Protein AF-A0A920J7L4-F1 (afdb_monomer)

Mean predicted aligned error: 5.07 Å

Structure (mmCIF, 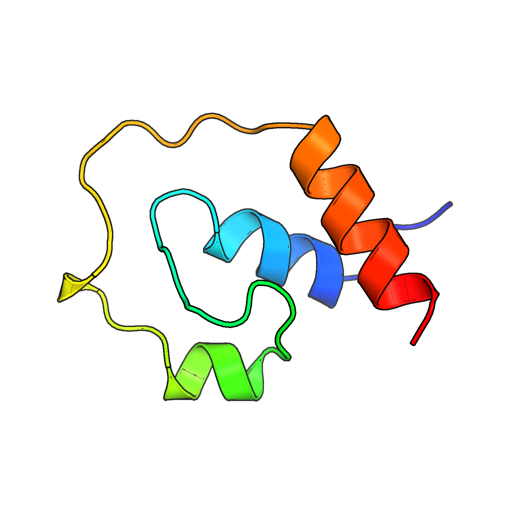N/CA/C/O backbone):
data_AF-A0A920J7L4-F1
#
_entry.id   AF-A0A920J7L4-F1
#
loop_
_atom_site.group_PDB
_atom_site.id
_atom_site.type_symbol
_atom_site.label_atom_id
_atom_site.label_alt_id
_atom_site.label_comp_id
_atom_site.label_asym_id
_atom_site.label_entity_id
_atom_site.label_seq_id
_atom_site.pdbx_PDB_ins_code
_atom_site.Cartn_x
_atom_site.Cartn_y
_atom_site.Cartn_z
_atom_site.occupancy
_atom_site.B_iso_or_equiv
_atom_site.auth_seq_id
_atom_site.auth_comp_id
_atom_site.auth_asym_id
_atom_site.auth_atom_id
_atom_site.pdbx_PDB_model_num
ATOM 1 N N . MET A 1 1 ? 11.271 -8.908 12.956 1.00 49.97 1 MET A N 1
ATOM 2 C CA . MET A 1 1 ? 10.577 -7.754 12.348 1.00 49.97 1 MET A CA 1
ATOM 3 C C . MET A 1 1 ? 9.687 -8.331 11.264 1.00 49.97 1 MET A C 1
ATOM 5 O O . MET A 1 1 ? 10.205 -8.736 10.234 1.00 49.97 1 MET A O 1
ATOM 9 N N . GLY A 1 2 ? 8.412 -8.564 11.570 1.00 58.22 2 GLY A N 1
ATOM 10 C CA . GLY A 1 2 ? 7.470 -9.170 10.628 1.00 58.22 2 GLY A CA 1
ATOM 11 C C . GLY A 1 2 ? 6.584 -8.085 10.041 1.00 58.22 2 GLY A C 1
ATOM 12 O O . GLY A 1 2 ? 6.002 -7.317 10.800 1.00 58.22 2 GLY A O 1
ATOM 13 N N . PHE A 1 3 ? 6.511 -8.004 8.716 1.00 68.12 3 PHE A N 1
ATOM 14 C CA . PHE A 1 3 ? 5.556 -7.128 8.044 1.00 68.12 3 PHE A CA 1
ATOM 15 C C . PHE A 1 3 ? 4.148 -7.687 8.240 1.00 68.12 3 PHE A C 1
ATOM 17 O O . PHE A 1 3 ? 3.926 -8.888 8.061 1.00 68.12 3 PHE A O 1
ATOM 24 N N . THR A 1 4 ? 3.201 -6.837 8.626 1.00 81.81 4 THR A N 1
ATOM 25 C CA . THR A 1 4 ? 1.798 -7.240 8.711 1.00 81.81 4 THR A CA 1
ATOM 26 C C . THR A 1 4 ? 1.210 -7.347 7.307 1.00 81.81 4 THR A C 1
ATOM 28 O O . THR A 1 4 ? 1.658 -6.692 6.362 1.00 81.81 4 THR A O 1
ATOM 31 N N . LYS A 1 5 ? 0.172 -8.178 7.165 1.00 84.69 5 LYS A N 1
ATOM 32 C CA . LYS A 1 5 ? -0.603 -8.295 5.919 1.00 84.69 5 LYS A CA 1
ATOM 33 C C . LYS A 1 5 ? -1.089 -6.925 5.416 1.00 84.69 5 LYS A C 1
ATOM 35 O O . LYS A 1 5 ? -1.070 -6.676 4.218 1.00 84.69 5 LYS A O 1
ATOM 40 N N . GLU A 1 6 ? -1.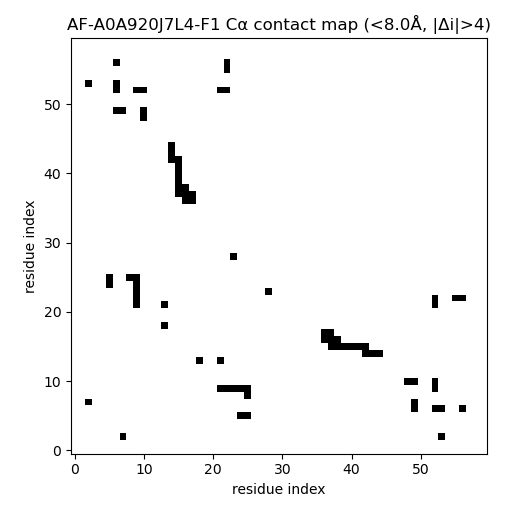463 -6.034 6.333 1.00 85.19 6 GLU A N 1
ATOM 41 C CA . GLU A 1 6 ? -1.977 -4.694 6.034 1.00 85.19 6 GLU A CA 1
ATOM 42 C C . GLU A 1 6 ? -0.901 -3.784 5.448 1.00 85.19 6 GLU A C 1
ATOM 44 O O . GLU A 1 6 ? -1.130 -3.170 4.410 1.00 85.19 6 GLU A O 1
ATOM 49 N N . THR A 1 7 ? 0.304 -3.785 6.025 1.00 86.38 7 THR A N 1
ATOM 50 C CA . THR A 1 7 ? 1.445 -3.028 5.493 1.00 86.38 7 THR A CA 1
ATOM 51 C C . THR A 1 7 ? 1.795 -3.465 4.072 1.00 86.38 7 THR A C 1
ATOM 53 O O . THR A 1 7 ? 2.051 -2.627 3.207 1.00 86.38 7 THR A O 1
ATOM 56 N N . ILE A 1 8 ? 1.783 -4.778 3.812 1.00 87.06 8 ILE A N 1
ATOM 57 C CA . ILE A 1 8 ? 2.071 -5.314 2.477 1.00 87.06 8 ILE A CA 1
ATOM 58 C C . ILE A 1 8 ? 1.015 -4.839 1.476 1.00 87.06 8 ILE A C 1
ATOM 60 O O . ILE A 1 8 ? 1.368 -4.354 0.405 1.00 87.06 8 ILE A O 1
ATOM 64 N N . ILE A 1 9 ? -0.267 -4.940 1.828 1.00 90.19 9 ILE A N 1
ATOM 65 C CA . ILE A 1 9 ? -1.368 -4.532 0.949 1.00 90.19 9 ILE A CA 1
ATOM 66 C C . ILE A 1 9 ? -1.332 -3.024 0.678 1.00 90.19 9 ILE A C 1
ATOM 68 O O . ILE A 1 9 ? -1.429 -2.627 -0.479 1.00 90.19 9 ILE A O 1
ATOM 72 N N . ASN A 1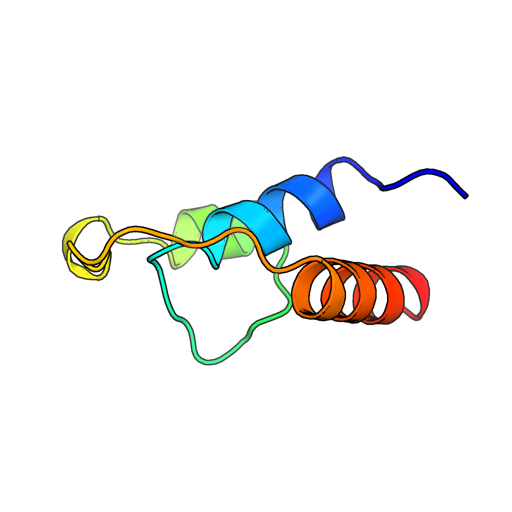 10 ? -1.143 -2.190 1.703 1.00 90.50 10 ASN A N 1
ATOM 73 C CA . ASN A 1 10 ? -1.083 -0.736 1.557 1.00 90.50 10 ASN A CA 1
ATOM 74 C C . ASN A 1 10 ? 0.072 -0.307 0.635 1.00 90.50 10 ASN A C 1
ATOM 76 O O . ASN A 1 10 ? -0.138 0.423 -0.335 1.00 90.50 10 ASN A O 1
ATOM 80 N N . ALA A 1 11 ? 1.271 -0.851 0.856 1.00 88.94 11 ALA A N 1
ATOM 81 C CA . ALA A 1 11 ? 2.426 -0.513 0.036 1.00 88.94 11 ALA A CA 1
ATOM 82 C C . ALA A 1 11 ? 2.295 -1.004 -1.415 1.00 88.94 11 ALA A C 1
ATOM 84 O O . ALA A 1 11 ? 2.708 -0.296 -2.332 1.00 88.94 11 ALA A O 1
ATOM 85 N N . LEU A 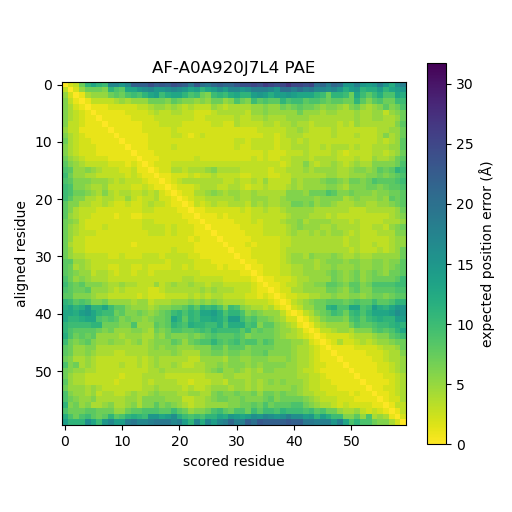1 12 ? 1.712 -2.189 -1.638 1.00 88.62 12 LEU A N 1
ATOM 86 C CA . LEU A 1 12 ? 1.437 -2.696 -2.986 1.00 88.62 12 LEU A CA 1
ATOM 87 C C . LEU A 1 12 ? 0.324 -1.908 -3.684 1.00 88.62 12 LEU A C 1
ATOM 89 O O . LEU A 1 12 ? 0.405 -1.705 -4.888 1.00 88.62 12 LEU A O 1
ATOM 93 N N . ALA A 1 13 ? -0.691 -1.437 -2.962 1.00 90.12 13 ALA A N 1
ATOM 94 C CA . ALA A 1 13 ? -1.741 -0.607 -3.543 1.00 90.12 13 ALA A CA 1
ATOM 95 C C . ALA A 1 13 ? -1.179 0.727 -4.058 1.00 90.12 13 ALA A C 1
ATOM 97 O O . ALA A 1 13 ? -1.566 1.173 -5.129 1.00 90.12 13 ALA A O 1
ATOM 98 N N . LEU A 1 14 ? -0.197 1.322 -3.374 1.00 88.88 14 LEU A N 1
ATOM 99 C CA . LEU A 1 14 ? 0.472 2.552 -3.825 1.00 88.88 14 LEU A CA 1
ATOM 100 C C . LEU A 1 14 ? 1.372 2.368 -5.068 1.00 88.88 14 LEU A C 1
ATOM 102 O O . LEU A 1 14 ? 1.923 3.341 -5.596 1.00 88.88 14 LEU A O 1
ATOM 106 N N . LEU A 1 15 ? 1.544 1.132 -5.552 1.00 88.31 15 LEU A N 1
ATOM 107 C CA . LEU A 1 15 ? 2.270 0.820 -6.782 1.00 88.31 15 LEU A CA 1
ATOM 108 C C . LEU A 1 15 ? 1.366 1.032 -7.994 1.00 88.31 15 LEU A C 1
ATOM 110 O O . LEU A 1 15 ? 0.707 0.121 -8.486 1.00 88.31 15 LEU A O 1
ATOM 114 N N . GLY A 1 16 ? 1.369 2.261 -8.496 1.00 85.38 16 GLY A N 1
ATOM 115 C CA . GLY A 1 16 ? 0.590 2.635 -9.674 1.00 85.38 16 GLY A CA 1
ATOM 116 C C . GLY A 1 16 ? -0.799 3.170 -9.345 1.00 85.38 16 GLY A C 1
ATOM 117 O O . GLY A 1 16 ? -1.492 3.594 -10.256 1.00 85.38 16 GLY A O 1
ATOM 118 N N . TRP A 1 17 ? -1.197 3.24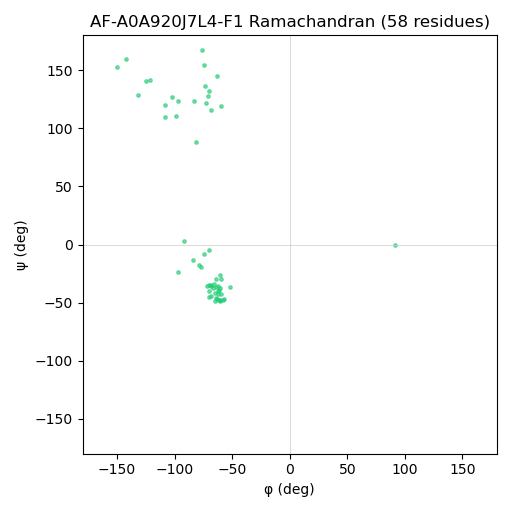9 -8.079 1.00 89.94 17 TRP A N 1
ATOM 119 C CA . TRP A 1 17 ? -2.357 4.027 -7.649 1.00 89.94 17 TRP A CA 1
ATOM 120 C C . TRP A 1 17 ? -1.919 5.074 -6.623 1.00 89.94 17 TRP A C 1
ATOM 122 O O . TRP A 1 17 ? -1.012 4.841 -5.827 1.00 89.94 17 TRP A O 1
ATOM 132 N N . SER A 1 18 ? -2.513 6.263 -6.697 1.00 85.12 18 SER A N 1
ATOM 133 C CA . SER A 1 18 ? -2.201 7.385 -5.810 1.00 85.12 18 SER A CA 1
ATOM 134 C C . SER A 1 18 ? -3.477 7.862 -5.138 1.00 85.12 18 SER A C 1
ATOM 136 O O . SER A 1 18 ? -4.526 7.943 -5.773 1.00 85.12 18 SER A O 1
ATOM 138 N N . THR A 1 19 ? -3.363 8.207 -3.865 1.00 87.00 19 THR A N 1
ATOM 139 C CA . THR A 1 19 ? -4.439 8.706 -3.006 1.00 87.00 19 THR A CA 1
ATOM 140 C C . THR A 1 19 ? -3.863 9.796 -2.096 1.00 87.00 19 THR A C 1
ATOM 142 O O . THR A 1 19 ? -2.643 9.877 -1.945 1.00 87.00 19 THR A O 1
ATOM 145 N N . GLU A 1 20 ? -4.710 10.661 -1.539 1.00 85.12 20 GLU A N 1
ATOM 146 C CA . GLU A 1 20 ? -4.285 11.734 -0.625 1.00 85.12 20 GLU A CA 1
ATOM 147 C C . GLU A 1 20 ? -3.774 11.176 0.710 1.00 85.12 20 GLU A C 1
ATOM 149 O O . GLU A 1 20 ? -2.803 11.684 1.268 1.00 85.12 20 GLU A O 1
ATOM 154 N N . ASN A 1 21 ? -4.390 10.092 1.188 1.00 86.69 21 ASN A N 1
ATOM 155 C CA . ASN A 1 21 ? -3.961 9.378 2.384 1.00 86.69 21 ASN A CA 1
ATOM 156 C C . ASN A 1 21 ? -3.135 8.163 1.976 1.00 86.69 21 ASN A C 1
ATOM 158 O O . ASN A 1 21 ? -3.677 7.211 1.433 1.00 86.69 21 ASN A O 1
ATOM 162 N N . GLU A 1 22 ? -1.830 8.171 2.245 1.00 85.62 22 GLU A N 1
ATOM 163 C CA . GLU A 1 22 ? -0.951 7.039 1.916 1.00 85.62 22 GLU A CA 1
ATOM 164 C C . GLU A 1 22 ? -1.053 5.887 2.927 1.00 85.62 22 GLU A C 1
ATOM 166 O O . GLU A 1 22 ? -0.683 4.762 2.610 1.00 85.62 22 GLU A O 1
ATOM 171 N N . ILE A 1 23 ? -1.594 6.137 4.123 1.00 88.81 23 ILE A N 1
ATOM 172 C CA . ILE A 1 23 ? -1.851 5.117 5.145 1.00 88.81 23 ILE A CA 1
ATOM 173 C C . ILE A 1 23 ? -3.359 4.898 5.231 1.00 88.81 23 ILE A C 1
ATOM 175 O O . ILE A 1 23 ? -4.101 5.833 5.511 1.00 88.81 23 ILE A O 1
ATOM 179 N N . PHE A 1 24 ? -3.795 3.671 4.971 1.00 89.56 24 PHE A N 1
ATOM 180 C CA . PHE A 1 24 ? -5.207 3.293 4.934 1.00 89.56 24 PHE A CA 1
ATOM 181 C C . PHE A 1 24 ? -5.396 1.832 5.337 1.00 89.56 24 PHE A C 1
ATOM 183 O O . PHE A 1 24 ? -4.508 0.994 5.137 1.00 89.56 24 PHE A O 1
ATOM 190 N N . SER A 1 25 ? -6.575 1.528 5.873 1.00 90.19 25 SER A N 1
ATOM 191 C CA . SER A 1 25 ? -7.035 0.159 6.122 1.00 90.19 25 SER A CA 1
ATOM 192 C C . SER A 1 25 ? -7.478 -0.537 4.828 1.00 90.19 25 SER A C 1
ATOM 194 O O . SER A 1 25 ? -7.676 0.095 3.791 1.00 90.19 25 SER A O 1
ATOM 196 N N . ILE A 1 26 ? -7.676 -1.859 4.878 1.00 89.44 26 ILE A N 1
ATOM 197 C CA . ILE A 1 26 ? -8.208 -2.610 3.725 1.00 89.44 26 ILE A CA 1
ATOM 198 C C . ILE A 1 26 ? -9.620 -2.132 3.346 1.00 89.44 26 ILE A C 1
ATOM 200 O O . ILE A 1 26 ? -9.905 -2.012 2.159 1.00 89.44 26 ILE A O 1
ATOM 204 N N . ASP A 1 27 ? -10.481 -1.827 4.320 1.00 91.62 27 ASP A N 1
ATOM 205 C CA . ASP A 1 27 ? -11.824 -1.281 4.061 1.00 91.62 27 ASP A CA 1
ATOM 206 C C . ASP A 1 27 ? -11.760 0.066 3.326 1.00 91.62 27 ASP A C 1
ATOM 208 O O . ASP A 1 27 ? -12.371 0.227 2.273 1.00 91.62 27 ASP A O 1
ATOM 212 N N . GLU A 1 28 ? -10.925 0.995 3.803 1.00 91.25 28 GLU A N 1
ATOM 213 C CA . GLU A 1 28 ? -10.736 2.304 3.162 1.00 91.25 28 GLU A CA 1
ATOM 214 C C . GLU A 1 28 ? -10.174 2.181 1.741 1.00 91.25 28 GLU A C 1
ATOM 216 O O . GLU A 1 28 ? -10.555 2.942 0.846 1.00 91.25 28 GLU A O 1
ATOM 221 N N . LEU A 1 29 ? -9.286 1.203 1.515 1.00 92.19 29 LEU A N 1
ATOM 222 C CA . LEU A 1 29 ? -8.805 0.867 0.180 1.00 92.19 29 LEU A CA 1
ATOM 223 C C . LEU A 1 29 ? -9.962 0.417 -0.713 1.00 92.19 29 LEU A C 1
ATOM 225 O O . LEU A 1 29 ? -10.064 0.896 -1.835 1.00 92.19 29 LEU A O 1
ATOM 229 N N . ILE A 1 30 ? -10.829 -0.481 -0.241 1.00 91.94 30 ILE A N 1
ATOM 230 C CA . ILE A 1 30 ? -11.968 -0.982 -1.024 1.00 91.94 30 ILE A CA 1
ATOM 231 C C . ILE A 1 30 ? -12.936 0.155 -1.378 1.00 91.94 30 ILE A C 1
ATOM 233 O O . ILE A 1 30 ? -13.420 0.201 -2.507 1.00 91.94 30 ILE A O 1
ATOM 237 N N . GLU A 1 31 ? -13.190 1.085 -0.455 1.00 93.06 31 GLU A N 1
ATOM 238 C CA . GLU A 1 31 ? -14.082 2.225 -0.702 1.00 93.06 31 GLU A CA 1
ATOM 239 C C . GLU A 1 31 ? -13.479 3.274 -1.650 1.00 93.06 31 GLU A C 1
ATOM 241 O O . GLU A 1 31 ? -14.192 3.866 -2.464 1.00 93.06 31 GLU A O 1
ATOM 246 N N . SER A 1 32 ? -12.166 3.506 -1.569 1.00 90.69 32 SER A N 1
ATOM 247 C CA . SER A 1 32 ? -11.499 4.602 -2.288 1.00 90.69 32 SER A CA 1
ATOM 248 C C . SER A 1 32 ? -10.857 4.180 -3.611 1.00 90.69 32 SER A C 1
ATOM 250 O O . SER A 1 32 ? -10.626 5.016 -4.492 1.00 90.69 32 SER A O 1
ATOM 252 N N . PHE A 1 33 ? -10.529 2.898 -3.773 1.00 91.00 33 PHE A N 1
ATOM 253 C CA . PHE A 1 33 ? -9.821 2.405 -4.945 1.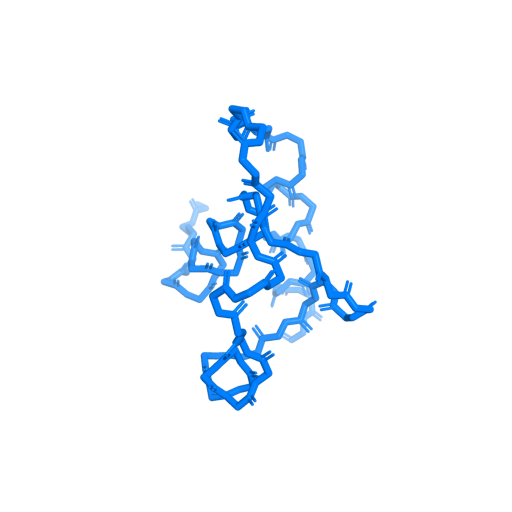00 91.00 33 PHE A CA 1
ATOM 254 C C . PHE A 1 33 ? -10.718 2.418 -6.181 1.00 91.00 33 PHE A C 1
ATOM 256 O O . PHE A 1 33 ? -11.793 1.820 -6.220 1.00 91.00 33 PHE A O 1
ATOM 263 N N . LYS A 1 34 ? -10.223 3.043 -7.249 1.00 90.19 34 LYS A N 1
ATOM 264 C CA . LYS A 1 34 ? -10.862 3.014 -8.564 1.00 90.19 34 LYS A CA 1
ATOM 265 C C . LYS A 1 34 ? -9.832 2.685 -9.624 1.00 90.19 34 LYS A C 1
ATOM 267 O O . LYS A 1 34 ? -8.806 3.356 -9.723 1.00 90.19 34 LYS A O 1
ATOM 272 N N . LEU A 1 35 ? -10.142 1.692 -10.456 1.00 86.69 35 LEU A N 1
ATOM 273 C CA . LEU A 1 35 ? -9.249 1.239 -11.524 1.00 86.69 35 LEU A CA 1
ATOM 274 C C . LEU A 1 35 ? -8.913 2.360 -12.525 1.00 86.69 35 LEU A C 1
ATOM 276 O O . LEU A 1 35 ? -7.818 2.384 -13.073 1.00 86.69 35 LEU A O 1
ATOM 280 N N . GLU A 1 36 ? -9.826 3.314 -12.726 1.00 88.38 36 GLU A N 1
ATOM 281 C CA . GLU A 1 36 ? -9.616 4.500 -13.571 1.00 88.38 36 GLU A CA 1
ATOM 282 C C . GLU A 1 36 ? -8.453 5.396 -13.103 1.00 88.38 36 GLU A C 1
ATOM 284 O O . GLU A 1 36 ? -7.826 6.058 -13.926 1.00 88.38 36 GLU A O 1
ATOM 289 N N . ASN A 1 37 ? -8.127 5.368 -11.805 1.00 86.50 37 ASN A N 1
ATOM 290 C CA . ASN A 1 37 ? -7.051 6.151 -11.194 1.00 86.50 37 ASN A CA 1
ATOM 291 C C . ASN A 1 37 ? -5.714 5.393 -11.159 1.00 86.50 37 ASN A C 1
ATOM 293 O O . ASN A 1 37 ? -4.733 5.886 -10.597 1.00 86.50 37 ASN A O 1
ATOM 297 N N . VAL A 1 38 ? -5.666 4.185 -11.731 1.00 88.94 38 VAL A N 1
ATOM 298 C CA . VAL A 1 38 ? -4.443 3.389 -11.821 1.00 88.94 38 VAL A CA 1
ATOM 299 C C . VAL A 1 38 ? -3.627 3.843 -13.029 1.00 88.94 38 VAL A C 1
ATOM 301 O O . VAL A 1 38 ? -4.071 3.844 -14.178 1.00 88.94 38 VAL A O 1
ATOM 304 N N . GLN A 1 39 ? -2.393 4.232 -12.754 1.00 84.81 39 GLN A N 1
ATOM 305 C CA . GLN A 1 39 ? -1.420 4.728 -13.708 1.00 84.81 39 GLN A CA 1
ATOM 306 C C . GLN A 1 39 ? -0.887 3.573 -14.565 1.00 84.81 39 GLN A C 1
ATOM 308 O O . GLN A 1 39 ? -0.521 2.520 -14.053 1.00 84.81 39 GLN A O 1
ATOM 313 N N . LYS A 1 40 ? -0.770 3.787 -15.882 1.00 79.31 40 LYS A N 1
ATOM 314 C CA . LYS A 1 40 ? -0.168 2.808 -16.814 1.00 79.31 40 LYS A CA 1
ATOM 315 C C . LYS A 1 40 ? 1.360 2.717 -16.724 1.00 79.31 40 LYS A C 1
ATOM 317 O O . LYS A 1 40 ? 1.954 1.874 -17.393 1.00 79.31 40 LYS A O 1
ATOM 322 N N . ALA A 1 41 ? 2.000 3.610 -15.969 1.00 78.56 41 ALA A N 1
ATOM 323 C CA . ALA A 1 41 ? 3.442 3.582 -15.780 1.00 78.56 41 ALA A CA 1
ATOM 324 C C . ALA A 1 41 ? 3.856 2.291 -15.060 1.00 78.56 41 ALA A C 1
ATOM 326 O O . ALA A 1 41 ? 3.132 1.793 -14.199 1.00 78.56 41 ALA A O 1
ATOM 327 N N . ALA A 1 42 ? 5.026 1.752 -15.412 1.00 74.38 42 ALA A N 1
ATOM 328 C CA . ALA A 1 42 ? 5.564 0.587 -14.726 1.00 74.38 42 ALA A CA 1
ATOM 329 C C . ALA A 1 42 ? 5.744 0.921 -13.243 1.00 74.38 42 ALA A C 1
ATOM 331 O O . ALA A 1 42 ? 6.493 1.835 -12.891 1.00 74.38 42 ALA A O 1
ATOM 332 N N . ALA A 1 43 ? 5.050 0.189 -12.377 1.00 78.25 43 ALA A N 1
ATOM 333 C CA . ALA A 1 43 ? 5.223 0.374 -10.955 1.00 78.25 43 ALA A CA 1
ATOM 334 C C . ALA A 1 43 ? 6.581 -0.198 -10.533 1.00 78.25 43 ALA A C 1
ATOM 336 O O . ALA A 1 43 ? 6.874 -1.375 -10.754 1.00 78.25 43 ALA A O 1
ATOM 337 N N . VAL A 1 44 ? 7.425 0.649 -9.946 1.00 78.75 44 VAL A N 1
ATOM 338 C CA . VAL A 1 44 ? 8.733 0.251 -9.424 1.00 78.75 44 VAL A CA 1
ATOM 339 C C . VAL A 1 44 ? 8.588 0.009 -7.934 1.00 78.75 44 VAL A C 1
ATOM 341 O O . VAL A 1 44 ? 8.154 0.890 -7.193 1.00 78.75 44 VAL A O 1
ATOM 344 N N . PHE A 1 45 ? 8.952 -1.192 -7.494 1.00 78.69 45 PHE A N 1
ATOM 345 C CA . PHE A 1 45 ? 8.959 -1.509 -6.076 1.00 78.69 45 PHE A CA 1
ATOM 346 C C . PHE A 1 45 ? 10.058 -0.708 -5.367 1.00 78.69 45 PHE A C 1
ATOM 348 O O . PHE A 1 45 ? 11.245 -0.907 -5.631 1.00 78.69 45 PHE A O 1
ATOM 355 N N . ASP A 1 46 ? 9.66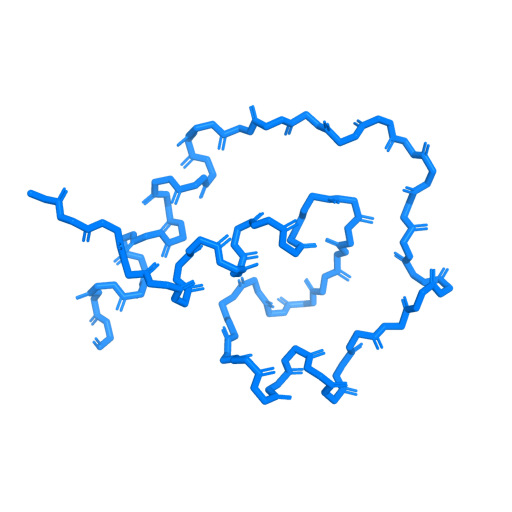0 0.184 -4.459 1.00 81.12 46 ASP A N 1
ATOM 356 C CA . ASP A 1 46 ? 10.580 1.001 -3.671 1.00 81.12 46 ASP A CA 1
ATOM 357 C C . ASP A 1 46 ? 10.610 0.529 -2.208 1.00 81.12 46 ASP A C 1
ATOM 359 O O . ASP A 1 46 ? 9.663 0.713 -1.437 1.00 81.12 46 ASP A O 1
ATOM 363 N N . LEU A 1 47 ? 11.736 -0.074 -1.815 1.00 82.81 47 LEU A N 1
ATOM 364 C CA . LEU A 1 47 ? 11.959 -0.573 -0.455 1.00 82.81 47 LEU A CA 1
ATOM 365 C C . LEU A 1 47 ? 11.969 0.540 0.602 1.00 82.81 47 LEU A C 1
ATOM 367 O O . LEU A 1 47 ? 11.626 0.277 1.754 1.00 82.81 47 LEU A O 1
ATOM 371 N N . LYS A 1 48 ? 12.371 1.773 0.266 1.00 84.00 48 LYS A N 1
ATOM 372 C CA . LYS A 1 48 ? 12.351 2.880 1.235 1.00 84.00 48 LYS A CA 1
ATOM 373 C C . LYS A 1 48 ? 10.915 3.284 1.536 1.00 84.00 48 LYS A C 1
ATOM 375 O O . LYS A 1 48 ? 10.571 3.422 2.707 1.00 84.00 48 LYS A O 1
ATOM 380 N N . ARG A 1 49 ? 10.078 3.412 0.503 1.00 81.50 49 ARG A N 1
ATOM 381 C CA . ARG A 1 49 ? 8.653 3.734 0.655 1.00 81.50 49 ARG A CA 1
ATOM 382 C C . ARG A 1 49 ? 7.927 2.638 1.430 1.00 81.50 49 ARG A C 1
ATOM 384 O O . ARG A 1 49 ? 7.191 2.939 2.361 1.00 81.50 49 ARG A O 1
ATOM 391 N N . PHE A 1 50 ? 8.226 1.375 1.130 1.00 83.94 50 PHE A N 1
ATOM 392 C CA . PHE A 1 50 ? 7.703 0.235 1.881 1.00 83.94 50 PHE A CA 1
ATOM 393 C C . PHE A 1 50 ? 8.057 0.298 3.378 1.00 83.94 50 PHE A C 1
ATOM 395 O O . PHE A 1 50 ? 7.188 0.147 4.235 1.00 83.94 50 PHE A O 1
ATOM 402 N N . ASN A 1 51 ? 9.322 0.575 3.714 1.00 84.69 51 ASN A N 1
ATOM 403 C CA . ASN A 1 51 ? 9.751 0.712 5.110 1.00 84.69 51 ASN A CA 1
ATOM 404 C C . ASN A 1 51 ? 9.110 1.918 5.813 1.00 84.69 51 ASN A C 1
ATOM 406 O O . ASN A 1 51 ? 8.822 1.843 7.009 1.00 84.69 51 ASN A O 1
ATOM 410 N N . TRP A 1 52 ? 8.868 3.013 5.089 1.00 86.31 52 TRP A N 1
ATOM 411 C CA . TRP A 1 52 ? 8.157 4.175 5.620 1.00 86.31 52 TRP A CA 1
ATOM 412 C C . TRP A 1 52 ? 6.701 3.831 5.963 1.00 86.31 52 TRP A C 1
ATOM 414 O O . TRP A 1 52 ? 6.293 4.059 7.101 1.00 86.31 52 TRP A O 1
ATOM 424 N N . VAL A 1 53 ? 5.967 3.181 5.049 1.00 85.12 53 VAL A N 1
ATOM 425 C CA . VAL A 1 53 ? 4.598 2.685 5.297 1.00 85.12 53 VAL A CA 1
ATOM 426 C C . VAL A 1 53 ? 4.572 1.739 6.498 1.00 85.12 53 VAL A C 1
ATOM 428 O O . VAL A 1 53 ? 3.752 1.895 7.400 1.00 85.12 53 VAL A O 1
ATOM 431 N N . SER A 1 54 ? 5.512 0.791 6.551 1.00 83.31 54 SER A N 1
ATOM 432 C CA . SER A 1 54 ? 5.616 -0.152 7.667 1.00 83.31 54 SER A CA 1
ATOM 433 C C . SER A 1 54 ? 5.868 0.549 8.999 1.00 83.31 54 SER A C 1
ATOM 435 O O . SER A 1 54 ? 5.337 0.117 10.017 1.00 83.31 54 SER A O 1
ATOM 437 N N . SER A 1 55 ? 6.675 1.612 9.010 1.00 84.25 55 SER A N 1
ATOM 438 C CA . SER A 1 55 ? 6.970 2.370 10.230 1.00 84.25 55 SER A CA 1
ATOM 439 C C . SER A 1 55 ? 5.753 3.163 10.706 1.00 84.25 55 SER A C 1
ATOM 441 O O . SER A 1 55 ? 5.493 3.195 11.903 1.00 84.25 55 SER A O 1
ATOM 443 N N . GLN A 1 56 ? 4.990 3.758 9.783 1.00 82.00 56 GLN A N 1
ATOM 444 C CA . GLN A 1 56 ? 3.749 4.476 10.097 1.00 82.00 56 GLN A CA 1
ATOM 445 C C . GLN A 1 56 ? 2.666 3.537 10.645 1.00 82.00 56 GLN A C 1
ATOM 447 O O . GLN A 1 56 ? 2.010 3.868 11.625 1.00 82.00 56 GLN A O 1
ATOM 452 N N . GLN A 1 57 ? 2.513 2.341 10.069 1.00 78.56 57 GLN A N 1
ATOM 453 C CA . GLN A 1 57 ? 1.557 1.348 10.570 1.00 78.56 57 GLN A CA 1
ATOM 454 C C . GLN A 1 57 ? 1.935 0.763 11.934 1.00 78.56 57 GLN A C 1
ATOM 456 O O . GLN A 1 57 ? 1.046 0.462 12.716 1.00 78.56 57 GLN A O 1
ATOM 461 N N . LEU A 1 58 ? 3.229 0.586 12.223 1.00 74.56 58 LEU A N 1
ATOM 462 C CA . LEU A 1 58 ? 3.694 0.075 13.521 1.00 74.56 58 LEU A CA 1
ATOM 463 C C . LEU A 1 58 ? 3.667 1.128 14.638 1.00 74.56 58 LEU A C 1
ATOM 465 O O . LEU A 1 58 ? 3.747 0.763 15.809 1.00 74.56 58 LEU A O 1
ATOM 469 N N . ALA A 1 59 ? 3.634 2.414 14.284 1.00 67.06 59 ALA A N 1
ATOM 470 C CA . ALA A 1 59 ? 3.534 3.515 15.237 1.00 67.06 59 ALA A CA 1
ATOM 471 C C . ALA A 1 59 ? 2.0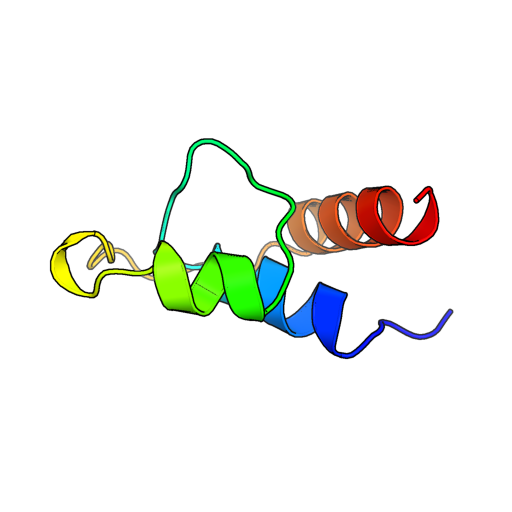86 3.815 15.669 1.00 67.06 59 ALA A C 1
ATOM 473 O O . ALA A 1 59 ? 1.906 4.557 16.636 1.00 67.06 59 ALA A O 1
ATOM 474 N N . ASN A 1 60 ? 1.095 3.261 14.961 1.00 53.03 60 ASN A N 1
ATOM 475 C CA . ASN A 1 60 ? -0.332 3.361 15.277 1.00 53.03 60 ASN A CA 1
ATOM 476 C C . ASN A 1 60 ? -0.816 2.206 16.159 1.00 53.03 60 ASN A C 1
ATOM 478 O O . ASN A 1 60 ? -0.301 1.075 16.006 1.00 53.03 60 ASN A O 1
#

Sequence (60 aa):
MGFTKETIINALALLGWSTENEIFSIDELIESFKLENVQKAAAVFDLKRFNWVSSQQLAN

Secondary structure (DSSP, 8-state):
-PPPHHHHHHHHHTTTB--S-SS--HHHHHHH--GGGB--SPPP--HHHHHHHHHHHHH-

Solvent-accessible surface area (backbone atoms only — not comparable to full-atom values): 3832 Å² total; per-residue (Å²): 139,81,85,50,74,62,45,54,50,40,51,55,53,55,52,34,32,82,67,95,64,81,77,64,54,72,67,56,43,65,7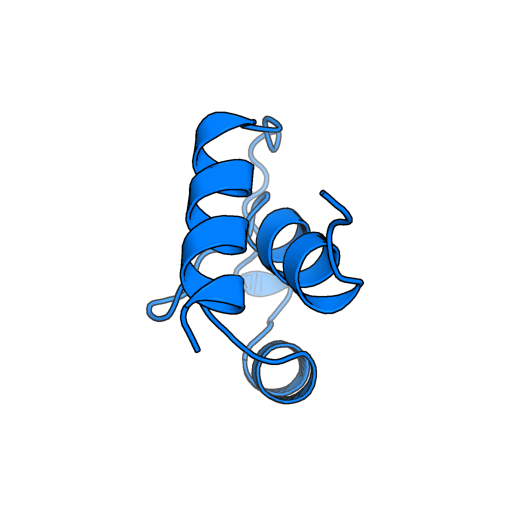5,69,63,52,77,88,62,46,50,89,60,85,59,73,91,51,70,67,60,41,52,49,51,43,50,57,60,70,73,99

Nearest PDB structures (foldseek):
  5h4v-assembly2_B  TM=9.265E-01  e=2.819E-03  Xanthomonas oryzae pv. oryzae KACC 10331
  7k86-assembly1_A  TM=9.221E-01  e=2.819E-03  Stenotrophomonas maltophilia K279a
  7k86-assembly2_B  TM=9.243E-01  e=3.450E-03  Stenotrophomonas maltophilia K279a
  5h4v-assembly6_F  TM=9.205E-01  e=5.912E-03  Xanthomonas oryzae pv. oryzae KACC 10331
  3pnv-assembly1_A  TM=9.089E-01  e=4.222E-03  Mycobacterium tuberculosis H37Rv

pLDDT: mean 83.62, std 8.77, range [49.97, 93.06]

Radius of gyration: 11.4 Å; Cα contacts (8 Å, |Δi|>4): 40; chains: 1; bounding box: 26×21×32 Å

Foldseek 3Di:
DDQDPQLVVLLVCVQQADDPDSADGPVVCVVPDDPVRGHPDGGDRDPVSSVVSSVVVVVD